Protein AF-F7JZX2-F1 (afdb_monomer_lite)

Secondary structure (DSSP, 8-state):
---------EEEEEE-S-HHHHHHHHHHHHHHHHHTTPPEEEEE----TTS--EEEETTSEEEEEE-GGGT--SB--SEEEEETTT--HHHHHHHBPPSSSS---SPPEEE--

Foldseek 3Di:
DPDPPPLAQAEEEEEDQQLVVRVVVQVVVQVVCVVVVKDWPDWDHDRDLQDWTWTAIPVRYIYIYHHLPNQQAAAEHQEYEYAPVGDDPVSCVVGYPHPDDDDNNDDYHYDDD

Structure (mmCIF, N/CA/C/O backbone):
data_AF-F7JZX2-F1
#
_entry.id   AF-F7JZX2-F1
#
loop_
_atom_site.group_PDB
_atom_site.id
_atom_site.type_symbol
_atom_site.label_atom_id
_atom_site.label_alt_id
_atom_site.label_comp_id
_atom_site.label_asym_id
_atom_site.label_entity_id
_atom_site.label_seq_id
_atom_site.pdbx_PDB_ins_code
_atom_site.Cartn_x
_atom_site.Cartn_y
_atom_site.Cartn_z
_atom_site.occupancy
_atom_site.B_iso_or_equiv
_atom_site.auth_seq_id
_atom_site.auth_comp_id
_atom_site.auth_asym_id
_atom_site.auth_atom_id
_atom_site.pdbx_PDB_model_num
ATOM 1 N N . MET A 1 1 ? -15.400 -19.639 24.849 1.00 36.94 1 MET A N 1
ATOM 2 C CA . MET A 1 1 ? -13.962 -19.502 24.538 1.00 36.94 1 MET A CA 1
ATOM 3 C C . MET A 1 1 ? -13.778 -18.161 23.855 1.00 36.94 1 MET A C 1
ATOM 5 O O . MET A 1 1 ? -14.296 -17.989 22.762 1.00 36.94 1 MET A O 1
ATOM 9 N N . GLN A 1 2 ? -13.156 -17.192 24.530 1.00 33.38 2 GLN A N 1
ATOM 10 C CA . GLN A 1 2 ? -12.737 -15.940 23.895 1.00 33.38 2 GLN A CA 1
ATOM 11 C C . GLN A 1 2 ? -11.576 -16.292 22.964 1.00 33.38 2 GLN A C 1
ATOM 13 O O . GLN A 1 2 ? -10.517 -16.710 23.429 1.00 33.38 2 GLN A O 1
ATOM 18 N N . GLY A 1 3 ? -11.826 -16.256 21.656 1.00 38.78 3 GLY A N 1
ATOM 19 C CA . GLY A 1 3 ? -10.803 -16.514 20.654 1.00 38.78 3 GLY A CA 1
ATOM 20 C C . GLY A 1 3 ? -9.746 -15.425 20.740 1.00 38.78 3 GLY A C 1
ATOM 21 O O . GLY A 1 3 ? -10.084 -14.244 20.764 1.00 38.78 3 GLY A O 1
ATOM 22 N N . ALA A 1 4 ? -8.478 -15.817 20.821 1.00 39.97 4 ALA A N 1
ATOM 23 C CA . ALA A 1 4 ? -7.371 -14.898 20.654 1.00 39.97 4 ALA A CA 1
ATOM 24 C C . ALA A 1 4 ? -7.514 -14.240 19.274 1.00 39.97 4 ALA A C 1
ATOM 26 O O . ALA A 1 4 ? -7.202 -14.862 18.260 1.00 39.97 4 ALA A O 1
ATOM 27 N N . CYS A 1 5 ? -8.016 -13.003 19.220 1.00 44.28 5 CYS A N 1
ATOM 28 C CA . CYS A 1 5 ? -7.792 -12.141 18.069 1.00 44.28 5 CYS A CA 1
ATOM 29 C C . CYS A 1 5 ? -6.276 -12.034 17.950 1.00 44.28 5 CYS A C 1
ATOM 31 O O . CYS A 1 5 ? -5.621 -11.449 18.813 1.00 44.28 5 CYS A O 1
ATOM 33 N N . SER A 1 6 ? -5.699 -12.722 16.968 1.00 44.19 6 SER A N 1
ATOM 34 C CA . SER A 1 6 ? -4.261 -12.730 16.771 1.00 44.19 6 SER A CA 1
ATOM 35 C C . SER A 1 6 ? -3.807 -11.284 16.600 1.00 44.19 6 SER A C 1
ATOM 37 O O . SER A 1 6 ? -4.141 -10.659 15.597 1.00 44.19 6 SER A O 1
ATOM 39 N N . ASN A 1 7 ? -3.010 -10.771 17.537 1.00 49.44 7 ASN A N 1
ATOM 40 C CA . ASN A 1 7 ? -2.278 -9.502 17.429 1.00 49.44 7 ASN A CA 1
ATOM 41 C C . ASN A 1 7 ? -1.206 -9.541 16.312 1.00 49.44 7 ASN A C 1
ATOM 43 O O . ASN A 1 7 ? -0.148 -8.923 16.420 1.00 49.44 7 ASN A O 1
ATOM 47 N N . GLN A 1 8 ? -1.414 -10.341 15.265 1.00 60.38 8 GLN A N 1
ATOM 48 C CA . GLN A 1 8 ? -0.514 -10.450 14.135 1.00 60.38 8 GLN A CA 1
ATOM 49 C C . GLN A 1 8 ? -0.788 -9.291 13.192 1.00 60.38 8 GLN A C 1
ATOM 51 O O . GLN A 1 8 ? -1.831 -9.231 12.548 1.00 60.38 8 GLN A O 1
ATOM 56 N N . ILE A 1 9 ? 0.188 -8.390 13.108 1.00 66.69 9 ILE A N 1
ATOM 57 C CA . ILE A 1 9 ? 0.228 -7.358 12.079 1.00 66.69 9 ILE A CA 1
ATOM 58 C C . ILE A 1 9 ? 0.183 -8.038 10.711 1.00 66.69 9 ILE A C 1
ATOM 60 O O . ILE A 1 9 ? 1.024 -8.880 10.377 1.00 66.69 9 ILE A O 1
ATOM 64 N N . VAL A 1 10 ? -0.808 -7.652 9.920 1.00 82.12 10 VAL A N 1
ATOM 65 C CA . VAL A 1 10 ? -1.029 -8.141 8.569 1.00 82.12 10 VAL A CA 1
ATOM 66 C C . VAL A 1 10 ? -0.217 -7.280 7.610 1.00 82.12 10 VAL A C 1
ATOM 68 O O . VAL A 1 10 ? -0.590 -6.151 7.310 1.00 82.12 10 VAL A O 1
ATOM 71 N N . LYS A 1 11 ? 0.907 -7.812 7.124 1.00 85.12 11 LYS A N 1
ATOM 72 C CA . LYS A 1 11 ? 1.777 -7.082 6.193 1.00 85.12 11 LYS A CA 1
ATOM 73 C C . LYS A 1 11 ? 1.206 -7.066 4.781 1.00 85.12 11 LYS A C 1
ATOM 75 O O . LYS A 1 11 ? 0.952 -8.120 4.203 1.00 85.12 11 LYS A O 1
ATOM 80 N N . CYS A 1 12 ? 1.100 -5.885 4.205 1.00 89.25 12 CYS A N 1
ATOM 81 C CA . CYS A 1 12 ? 0.671 -5.604 2.846 1.00 89.25 12 CYS A CA 1
ATOM 82 C C . CYS A 1 12 ? 1.764 -4.795 2.135 1.00 89.25 12 CYS A C 1
ATOM 84 O O . CYS A 1 12 ? 2.504 -4.043 2.773 1.00 89.25 12 CYS A O 1
ATOM 86 N N . ILE A 1 13 ? 1.898 -4.958 0.821 1.00 89.81 13 ILE A N 1
ATOM 87 C CA . ILE A 1 13 ? 2.983 -4.333 0.056 1.00 89.81 13 ILE A CA 1
ATOM 88 C C . ILE A 1 13 ? 2.469 -3.530 -1.134 1.00 89.81 13 ILE A C 1
ATOM 90 O O . ILE A 1 13 ? 1.525 -3.922 -1.816 1.00 89.81 13 ILE A O 1
ATOM 94 N N . ILE A 1 14 ? 3.165 -2.435 -1.416 1.00 92.31 14 ILE A N 1
ATOM 95 C CA . ILE A 1 14 ? 3.131 -1.724 -2.691 1.00 92.31 14 ILE A CA 1
ATOM 96 C C . ILE A 1 14 ? 4.476 -1.978 -3.360 1.00 92.31 14 ILE A C 1
ATOM 98 O O . ILE A 1 14 ? 5.516 -1.556 -2.850 1.00 92.31 14 ILE A O 1
ATOM 102 N N . TYR A 1 15 ? 4.462 -2.710 -4.465 1.00 90.31 15 TYR A N 1
ATOM 103 C CA . TYR A 1 15 ? 5.649 -3.131 -5.192 1.00 90.31 15 TYR A CA 1
ATOM 104 C C . TYR A 1 15 ? 5.868 -2.223 -6.399 1.00 90.31 15 TYR A C 1
ATOM 106 O O . TYR A 1 15 ? 5.094 -2.254 -7.354 1.00 90.31 15 TYR A O 1
ATOM 114 N N . THR A 1 16 ? 6.903 -1.390 -6.329 1.00 90.31 16 THR A N 1
ATOM 115 C CA . THR A 1 16 ? 7.262 -0.439 -7.389 1.00 90.31 16 THR A CA 1
ATOM 116 C C . THR A 1 16 ? 8.730 -0.050 -7.271 1.00 90.31 16 THR A C 1
ATOM 118 O O . THR A 1 16 ? 9.285 -0.018 -6.172 1.00 90.31 16 THR A O 1
ATOM 121 N N . SER A 1 17 ? 9.379 0.240 -8.398 1.00 88.25 17 SER A N 1
ATOM 122 C CA . SER A 1 17 ? 10.737 0.801 -8.397 1.00 88.25 17 SER A CA 1
ATOM 123 C C . SER A 1 17 ? 10.764 2.324 -8.224 1.00 88.25 17 SER A C 1
ATOM 125 O O . SER A 1 17 ? 11.825 2.871 -7.911 1.00 88.25 17 SER A O 1
ATOM 127 N N . ASP A 1 18 ? 9.609 2.982 -8.355 1.00 90.88 18 ASP A N 1
ATOM 128 C CA . ASP A 1 18 ? 9.429 4.424 -8.224 1.00 90.88 18 ASP A CA 1
ATOM 129 C C . ASP A 1 18 ? 8.875 4.784 -6.835 1.00 90.88 18 ASP A C 1
ATOM 131 O O . ASP A 1 18 ? 7.771 4.397 -6.441 1.00 90.88 18 ASP A O 1
ATOM 135 N N . MET A 1 19 ? 9.661 5.541 -6.068 1.00 89.94 19 MET A N 1
ATOM 136 C CA . ME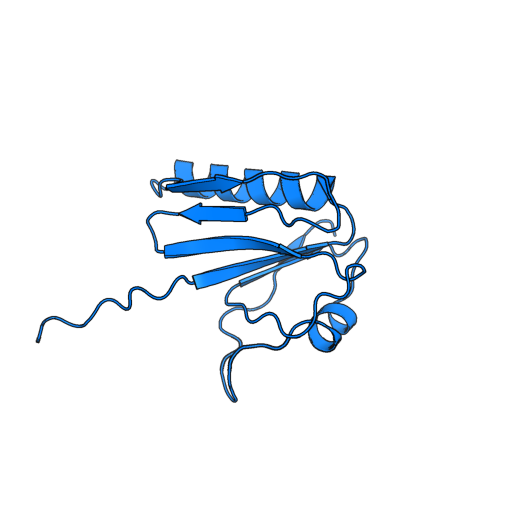T A 1 19 ? 9.305 5.901 -4.696 1.00 89.94 19 MET A CA 1
ATOM 137 C C . MET A 1 19 ? 8.123 6.865 -4.623 1.00 89.94 19 MET A C 1
ATOM 139 O O . MET A 1 19 ? 7.317 6.744 -3.703 1.00 89.94 19 MET A O 1
ATOM 143 N N . ASP A 1 20 ? 8.002 7.803 -5.562 1.00 92.56 20 ASP A N 1
ATOM 144 C CA . ASP A 1 20 ? 6.902 8.765 -5.548 1.00 92.56 20 ASP A CA 1
ATOM 145 C C . ASP A 1 20 ? 5.588 8.051 -5.899 1.00 92.56 20 ASP A C 1
ATOM 147 O O . ASP A 1 20 ? 4.576 8.267 -5.230 1.00 92.56 20 ASP A O 1
ATOM 151 N N . VAL A 1 21 ? 5.613 7.114 -6.855 1.00 93.62 21 VAL A N 1
ATOM 152 C CA . VAL A 1 21 ? 4.460 6.243 -7.149 1.00 93.62 21 VAL A CA 1
ATOM 153 C C . VAL A 1 21 ? 4.069 5.417 -5.922 1.00 93.62 21 VAL A C 1
ATOM 155 O O . VAL A 1 21 ? 2.892 5.367 -5.556 1.00 93.62 21 VAL A O 1
ATOM 158 N N . GLY A 1 22 ? 5.049 4.813 -5.246 1.00 93.75 22 GLY A N 1
ATOM 159 C CA . GLY A 1 22 ? 4.813 4.016 -4.044 1.00 93.75 22 GLY A CA 1
ATOM 160 C C . GLY A 1 22 ? 4.197 4.827 -2.904 1.00 93.75 22 GLY A C 1
ATOM 161 O O . GLY A 1 22 ? 3.228 4.386 -2.288 1.00 93.75 22 GLY A O 1
ATOM 162 N N . ILE A 1 23 ? 4.724 6.028 -2.647 1.00 95.31 23 ILE A N 1
ATOM 163 C CA . ILE A 1 23 ? 4.209 6.942 -1.618 1.00 95.31 23 ILE A CA 1
ATOM 164 C C . ILE A 1 23 ? 2.793 7.397 -1.967 1.00 95.31 23 ILE A C 1
ATOM 166 O O . ILE A 1 23 ? 1.914 7.336 -1.111 1.00 95.31 23 ILE A O 1
ATOM 170 N N . ASN A 1 24 ? 2.547 7.811 -3.211 1.00 96.19 24 ASN A N 1
ATOM 171 C CA . ASN A 1 24 ? 1.221 8.254 -3.640 1.00 96.19 24 ASN A CA 1
ATOM 172 C C . ASN A 1 24 ? 0.182 7.147 -3.457 1.00 96.19 24 ASN A C 1
ATOM 174 O O . ASN A 1 24 ? -0.896 7.394 -2.919 1.00 96.19 24 ASN A O 1
ATOM 178 N N . LYS A 1 25 ? 0.534 5.911 -3.820 1.00 96.38 25 LYS A N 1
ATOM 179 C CA . LYS A 1 25 ? -0.351 4.762 -3.649 1.00 96.38 25 LYS A CA 1
ATOM 180 C C . LYS A 1 25 ? -0.590 4.416 -2.177 1.00 96.38 25 LYS A C 1
ATOM 182 O O . LYS A 1 25 ? -1.694 4.032 -1.808 1.00 96.38 25 LYS A O 1
ATOM 187 N N . LEU A 1 26 ? 0.412 4.604 -1.320 1.00 96.50 26 LEU A N 1
ATOM 188 C CA . LEU A 1 26 ? 0.286 4.414 0.127 1.00 96.50 26 LEU A CA 1
ATOM 189 C C . LEU A 1 26 ? -0.664 5.447 0.757 1.00 96.50 26 LEU A C 1
ATOM 191 O O . LEU A 1 26 ? -1.469 5.097 1.617 1.00 96.50 26 LEU A O 1
ATOM 195 N N . LEU A 1 27 ? -0.603 6.700 0.298 1.00 97.38 27 LEU A N 1
ATOM 196 C CA . LEU A 1 27 ? -1.506 7.774 0.722 1.00 97.38 27 LEU A CA 1
ATOM 197 C C . LEU A 1 27 ? -2.940 7.582 0.200 1.00 97.38 27 LEU A C 1
ATOM 199 O O . LEU A 1 27 ? -3.888 7.918 0.903 1.00 97.38 27 LEU A O 1
ATOM 203 N N . GLU A 1 28 ? -3.109 7.025 -1.003 1.00 97.50 28 GLU A N 1
ATOM 204 C CA . GLU A 1 28 ? -4.423 6.632 -1.535 1.00 97.50 28 GLU A CA 1
ATOM 205 C C . GLU A 1 28 ? -5.086 5.588 -0.624 1.00 97.50 28 GLU A C 1
ATOM 207 O O . GLU A 1 28 ? -6.201 5.799 -0.159 1.00 97.50 28 GLU A O 1
ATOM 212 N N . ILE A 1 29 ? -4.358 4.522 -0.269 1.00 96.50 29 ILE A N 1
ATOM 213 C CA . ILE A 1 29 ? -4.856 3.476 0.641 1.00 96.50 29 ILE A CA 1
ATOM 214 C C . ILE A 1 29 ? -5.222 4.055 2.008 1.00 96.50 29 ILE A C 1
ATOM 216 O O . ILE A 1 29 ? -6.252 3.701 2.577 1.00 96.50 29 ILE A O 1
ATOM 220 N N . GLU A 1 30 ? -4.383 4.936 2.550 1.00 97.75 30 GLU A N 1
ATOM 221 C CA . GLU A 1 30 ? -4.669 5.610 3.814 1.00 97.75 30 GLU A CA 1
ATOM 222 C C . GLU A 1 30 ? -5.967 6.415 3.753 1.00 97.75 30 GLU A C 1
ATOM 224 O O . GLU A 1 30 ? -6.777 6.344 4.677 1.00 97.75 30 GLU A O 1
ATOM 229 N N . LYS A 1 31 ? -6.171 7.176 2.676 1.00 98.06 31 LYS A N 1
ATOM 230 C CA . LYS A 1 31 ? -7.392 7.949 2.479 1.00 98.06 31 LYS A CA 1
ATOM 231 C C . LYS A 1 31 ? -8.615 7.028 2.429 1.00 98.06 31 LYS A C 1
ATOM 233 O O . LYS A 1 31 ? -9.539 7.240 3.209 1.00 98.06 31 LYS A O 1
ATOM 238 N N . ASP A 1 32 ? -8.581 5.982 1.605 1.00 97.38 32 ASP A N 1
ATOM 239 C CA . ASP A 1 32 ? -9.688 5.028 1.447 1.00 97.38 32 ASP A CA 1
ATOM 240 C C . ASP A 1 32 ? -10.039 4.321 2.771 1.00 97.38 32 ASP A C 1
ATOM 242 O O . ASP A 1 32 ? -11.211 4.125 3.112 1.00 97.38 32 ASP A O 1
ATOM 246 N N . LYS A 1 33 ? -9.017 3.950 3.555 1.00 96.19 33 LYS A N 1
ATOM 247 C CA . LYS A 1 33 ? -9.177 3.338 4.884 1.00 96.19 33 LYS A CA 1
ATOM 248 C C . LYS A 1 33 ? -9.823 4.300 5.876 1.00 96.19 33 LYS A C 1
ATOM 250 O O . LYS A 1 33 ? -10.796 3.921 6.529 1.00 96.19 33 LYS A O 1
ATOM 255 N N . ASN A 1 34 ? -9.328 5.534 5.950 1.00 97.50 34 ASN A N 1
ATOM 256 C CA . ASN A 1 34 ? -9.881 6.553 6.840 1.00 97.50 34 ASN A CA 1
ATOM 257 C C . ASN A 1 34 ? -11.330 6.906 6.464 1.00 97.50 34 ASN A C 1
ATOM 259 O O . ASN A 1 34 ? -12.175 7.023 7.348 1.00 97.50 34 ASN A O 1
ATOM 263 N N . GLU A 1 35 ? -11.651 7.001 5.169 1.00 97.94 35 GLU A N 1
ATOM 264 C CA . GLU A 1 35 ? -13.029 7.196 4.684 1.00 97.94 35 GLU A CA 1
ATOM 265 C C . GLU A 1 35 ? -13.955 6.024 5.054 1.00 97.94 35 GLU A C 1
ATOM 267 O O . GLU A 1 35 ? -15.154 6.216 5.253 1.00 97.94 35 GLU A O 1
ATOM 272 N N . SER A 1 36 ? -13.392 4.826 5.227 1.00 96.44 36 SER A N 1
ATOM 273 C CA . SER A 1 36 ? -14.096 3.626 5.699 1.00 96.44 36 SER A CA 1
ATOM 274 C C . SER A 1 36 ? -14.143 3.497 7.232 1.00 96.44 36 SER A C 1
ATOM 276 O O . SER A 1 36 ? -14.627 2.488 7.745 1.00 96.44 36 SER A O 1
ATOM 278 N N . GLY A 1 37 ? -13.637 4.488 7.977 1.00 96.62 37 GLY A N 1
ATOM 279 C CA . GLY A 1 37 ? -13.625 4.501 9.444 1.00 96.62 37 GLY A CA 1
ATOM 280 C C . GLY A 1 37 ? -12.491 3.703 10.099 1.00 96.62 37 GLY A C 1
ATOM 281 O O . GLY A 1 37 ? -12.558 3.432 11.297 1.00 96.62 37 GLY A O 1
ATOM 282 N N . ILE A 1 38 ? -11.460 3.312 9.344 1.00 96.56 38 ILE A N 1
ATOM 283 C CA . ILE A 1 38 ? -10.263 2.641 9.870 1.00 96.56 38 ILE A CA 1
ATOM 284 C C . ILE A 1 38 ? -9.179 3.692 10.105 1.00 96.56 38 ILE A C 1
ATOM 286 O O . ILE A 1 38 ? -8.770 4.374 9.173 1.00 96.56 38 ILE A O 1
ATOM 290 N N . GLU A 1 39 ? -8.691 3.796 11.338 1.00 96.56 39 GLU A N 1
ATOM 291 C CA . GLU A 1 39 ? -7.762 4.851 11.750 1.00 96.56 39 GLU A CA 1
ATOM 292 C C . GLU A 1 39 ? -6.308 4.526 11.393 1.00 96.56 39 GLU A C 1
ATOM 294 O O . GLU A 1 39 ? -5.834 3.403 11.595 1.00 96.56 39 GLU A O 1
ATOM 299 N N . THR A 1 40 ? -5.556 5.538 10.959 1.00 97.56 40 THR A N 1
ATOM 300 C CA . THR A 1 40 ? -4.088 5.487 10.918 1.00 97.56 40 THR A CA 1
ATOM 301 C C . THR A 1 40 ? -3.508 5.538 12.336 1.00 97.56 40 THR A C 1
ATOM 303 O O . THR A 1 40 ? -3.619 6.553 13.019 1.00 97.56 40 THR A O 1
ATOM 306 N N . VAL A 1 41 ? -2.804 4.483 12.759 1.00 97.19 41 VAL A N 1
ATOM 307 C CA . VAL A 1 41 ? -2.135 4.424 14.078 1.00 97.19 41 VAL A CA 1
ATOM 308 C C . VAL A 1 41 ? -0.641 4.746 14.010 1.00 97.19 41 VAL A C 1
ATOM 310 O O . VAL A 1 41 ? -0.029 5.098 15.017 1.00 97.19 41 VAL A O 1
ATOM 313 N N . PHE A 1 42 ? -0.028 4.624 12.831 1.00 96.44 42 PHE A N 1
ATOM 314 C CA . PHE A 1 42 ? 1.367 4.996 12.596 1.00 96.44 42 PHE A CA 1
ATOM 315 C C . PHE A 1 42 ? 1.594 5.354 11.130 1.00 96.44 42 PHE A C 1
ATOM 317 O O . PHE A 1 42 ? 1.029 4.716 10.244 1.00 96.44 42 PHE A O 1
ATOM 324 N N . LYS A 1 43 ? 2.480 6.323 10.876 1.00 97.38 43 LYS A N 1
ATOM 325 C CA . LYS A 1 43 ? 2.880 6.734 9.529 1.00 97.38 43 LYS A CA 1
ATOM 326 C C . LYS A 1 43 ? 4.342 7.161 9.495 1.00 97.38 43 LYS A C 1
ATOM 328 O O . LYS A 1 43 ? 4.736 8.091 10.195 1.00 97.38 43 LYS A O 1
ATOM 333 N N . GLY A 1 44 ? 5.121 6.518 8.632 1.00 96.25 44 GLY A N 1
ATOM 334 C CA . GLY A 1 44 ? 6.493 6.893 8.306 1.00 96.25 44 GLY A CA 1
ATOM 335 C C . GLY A 1 44 ? 6.654 7.020 6.797 1.00 96.25 44 GLY A C 1
ATOM 336 O O . GLY A 1 44 ? 6.536 6.029 6.085 1.00 96.25 44 GLY A O 1
ATOM 337 N N . ILE A 1 45 ? 6.926 8.227 6.298 1.00 95.75 45 ILE A N 1
ATOM 338 C CA . ILE A 1 45 ? 7.137 8.477 4.866 1.00 95.75 45 ILE A CA 1
ATOM 339 C C . ILE A 1 45 ? 8.606 8.803 4.615 1.00 95.75 45 ILE A C 1
ATOM 341 O O . ILE A 1 45 ? 9.191 9.658 5.278 1.00 95.75 45 ILE A O 1
ATOM 345 N N . SER A 1 46 ? 9.188 8.130 3.629 1.00 91.12 46 SER A N 1
ATOM 346 C CA . SER A 1 46 ? 10.577 8.282 3.215 1.00 91.12 46 SER A CA 1
ATOM 347 C C . SER A 1 46 ? 10.682 8.250 1.695 1.00 91.12 46 SER A C 1
ATOM 349 O O . SER A 1 46 ? 10.168 7.338 1.050 1.00 91.12 46 SER A O 1
ATOM 351 N N . LYS A 1 47 ? 11.427 9.210 1.133 1.00 88.00 47 LYS A N 1
ATOM 352 C CA . LYS A 1 47 ? 11.790 9.239 -0.294 1.00 88.00 47 LYS A CA 1
ATOM 353 C C . LYS A 1 47 ? 13.041 8.419 -0.630 1.00 88.00 47 LYS A C 1
ATOM 355 O O . LYS A 1 47 ? 13.426 8.329 -1.790 1.00 88.00 47 LYS A O 1
ATOM 360 N N . SER A 1 48 ? 13.711 7.850 0.371 1.00 85.19 48 SER A N 1
ATOM 361 C CA . SER A 1 48 ? 14.900 7.023 0.155 1.00 85.19 48 SER A CA 1
ATOM 362 C C . SER A 1 48 ? 14.512 5.646 -0.375 1.00 85.19 48 SER A C 1
ATOM 364 O O . SER A 1 48 ? 13.664 4.979 0.208 1.00 85.19 48 SER A O 1
ATOM 366 N N . CYS A 1 49 ? 15.197 5.164 -1.413 1.00 77.00 49 CYS A N 1
ATOM 367 C CA . CYS A 1 49 ? 15.030 3.796 -1.914 1.00 77.00 49 CYS A CA 1
ATOM 368 C C . CYS A 1 49 ? 15.509 2.713 -0.926 1.00 77.00 49 CYS A C 1
ATOM 370 O O . CYS A 1 49 ? 15.185 1.541 -1.105 1.00 77.00 49 CYS A O 1
ATOM 372 N N . TYR A 1 50 ? 16.245 3.095 0.125 1.00 76.81 50 TYR A N 1
ATOM 373 C CA . TYR A 1 50 ? 16.745 2.189 1.167 1.00 76.81 50 TYR A CA 1
ATOM 374 C C . TYR A 1 50 ? 15.874 2.163 2.427 1.00 76.81 50 TYR A C 1
ATOM 376 O O . TYR A 1 50 ? 15.984 1.243 3.236 1.00 76.81 50 TYR A O 1
ATOM 384 N N . ILE A 1 51 ? 15.019 3.172 2.614 1.00 82.44 51 ILE A N 1
ATOM 385 C CA . ILE A 1 51 ? 14.134 3.286 3.775 1.00 82.44 51 ILE A CA 1
ATOM 386 C C . ILE A 1 51 ? 12.705 3.262 3.254 1.00 82.44 51 ILE A C 1
ATOM 388 O O . ILE A 1 51 ? 12.248 4.219 2.628 1.00 82.44 51 ILE A O 1
ATOM 392 N N . ARG A 1 52 ? 12.000 2.166 3.530 1.00 87.00 52 ARG A N 1
ATOM 393 C CA . ARG A 1 52 ? 10.604 1.997 3.124 1.00 87.00 52 ARG A CA 1
ATOM 394 C C . ARG A 1 52 ? 9.695 3.016 3.808 1.00 87.00 52 ARG A C 1
ATOM 396 O O . ARG A 1 52 ? 9.868 3.307 4.990 1.00 87.00 52 ARG A O 1
ATOM 403 N N . SER A 1 53 ? 8.705 3.495 3.066 1.00 93.88 53 SER A N 1
ATOM 404 C CA . SER A 1 53 ? 7.540 4.144 3.658 1.00 93.88 53 SER A CA 1
ATOM 405 C C . SER A 1 53 ? 6.599 3.079 4.218 1.00 93.88 53 SER A C 1
ATOM 407 O O . SER A 1 53 ? 6.480 1.998 3.636 1.00 93.88 53 SER A O 1
ATOM 409 N N . GLU A 1 54 ? 5.946 3.374 5.339 1.00 95.06 54 GLU A N 1
ATOM 410 C CA . GLU A 1 54 ? 5.002 2.475 5.997 1.00 95.06 54 GLU A CA 1
ATOM 411 C C . GLU A 1 54 ? 3.837 3.224 6.657 1.00 95.06 54 GLU A C 1
ATOM 413 O O . GLU A 1 54 ? 4.009 4.316 7.205 1.00 95.06 54 GLU A O 1
ATOM 418 N N . ILE A 1 55 ? 2.649 2.620 6.621 1.00 97.25 55 ILE A N 1
ATOM 419 C CA . ILE A 1 55 ? 1.464 3.061 7.365 1.00 97.25 55 ILE A CA 1
ATOM 420 C C . ILE A 1 55 ? 0.863 1.851 8.074 1.00 97.25 55 ILE A C 1
ATOM 422 O O . ILE A 1 55 ? 0.713 0.790 7.470 1.00 97.25 55 ILE A O 1
ATOM 426 N N . ARG A 1 56 ? 0.520 2.009 9.355 1.00 95.88 56 ARG A N 1
ATOM 427 C CA . ARG A 1 56 ? -0.208 1.001 10.137 1.00 95.88 56 ARG A CA 1
ATOM 428 C C . ARG A 1 56 ? -1.594 1.512 10.480 1.00 95.88 56 ARG A C 1
ATOM 430 O O . ARG A 1 56 ? -1.753 2.690 10.806 1.00 95.88 56 ARG A O 1
ATOM 437 N N . PHE A 1 57 ? -2.551 0.599 10.482 1.00 95.44 57 PHE A N 1
ATOM 438 C CA . PHE A 1 57 ? -3.963 0.879 10.689 1.00 95.44 57 PHE A CA 1
ATOM 439 C C . PHE A 1 57 ? -4.512 0.174 11.935 1.00 95.44 57 PHE A C 1
ATOM 441 O O . PHE A 1 57 ? -3.956 -0.826 12.399 1.00 95.44 57 PHE A O 1
ATOM 448 N N . SER A 1 58 ? -5.611 0.692 12.485 1.00 94.31 58 SER A N 1
ATOM 449 C CA . SER A 1 58 ? -6.266 0.138 13.678 1.00 94.31 58 SER A CA 1
ATOM 450 C C . SER A 1 58 ? -6.914 -1.234 13.448 1.00 94.31 58 SER A C 1
ATOM 452 O O . SER A 1 58 ? -7.156 -1.963 14.408 1.00 94.31 58 SER A O 1
ATOM 454 N N . ASP A 1 59 ? -7.130 -1.625 12.189 1.00 90.62 59 ASP A N 1
ATOM 455 C CA . ASP A 1 59 ? -7.597 -2.959 11.788 1.00 90.62 59 ASP A CA 1
ATOM 456 C C . ASP A 1 59 ? -6.481 -4.026 11.769 1.00 90.62 59 ASP A C 1
ATOM 458 O O . ASP A 1 59 ? -6.737 -5.196 11.477 1.00 90.62 59 ASP A O 1
ATOM 462 N N . GLY A 1 60 ? -5.243 -3.635 12.089 1.00 89.44 60 GLY A N 1
ATOM 463 C CA . GLY A 1 60 ? -4.079 -4.515 12.135 1.00 89.44 60 GLY A CA 1
ATOM 464 C C . GLY A 1 60 ? -3.318 -4.643 10.813 1.00 89.44 60 GLY A C 1
ATOM 465 O O . GLY A 1 60 ? -2.329 -5.380 10.773 1.00 89.44 60 GLY A O 1
ATOM 466 N N . GLU A 1 61 ? -3.718 -3.945 9.744 1.00 91.25 61 GLU A N 1
ATOM 467 C CA . GLU A 1 61 ? -2.939 -3.896 8.504 1.00 91.25 61 GLU A CA 1
ATOM 468 C C . GLU A 1 61 ? -1.726 -2.958 8.617 1.00 91.25 61 GLU A C 1
ATOM 470 O O . GLU A 1 61 ? -1.798 -1.848 9.144 1.00 91.25 61 GLU A O 1
ATOM 475 N N . GLU A 1 62 ? -0.595 -3.398 8.067 1.00 92.56 62 GLU A N 1
ATOM 476 C CA . GLU A 1 62 ? 0.607 -2.595 7.839 1.00 92.56 62 GLU A CA 1
ATOM 477 C C . GLU A 1 62 ? 0.905 -2.596 6.344 1.00 92.56 62 GLU A C 1
ATOM 479 O O . GLU A 1 62 ? 1.203 -3.642 5.772 1.00 92.56 62 GLU A O 1
ATOM 484 N N . TRP A 1 63 ? 0.858 -1.429 5.713 1.00 94.00 63 TRP A N 1
ATOM 485 C CA . TRP A 1 63 ? 1.206 -1.254 4.309 1.00 94.00 63 TRP A CA 1
ATOM 486 C C . TRP A 1 63 ? 2.598 -0.656 4.179 1.00 94.00 63 TRP A C 1
ATOM 488 O O . TRP A 1 63 ? 2.891 0.359 4.807 1.00 94.00 63 TRP A O 1
ATOM 498 N N . ILE A 1 64 ? 3.444 -1.267 3.346 1.00 92.00 64 ILE A N 1
ATOM 499 C CA . ILE A 1 64 ? 4.814 -0.805 3.098 1.00 92.00 64 ILE A CA 1
ATOM 500 C C . ILE A 1 64 ? 5.119 -0.659 1.608 1.00 92.00 64 ILE A C 1
ATOM 502 O O . ILE A 1 64 ? 4.653 -1.447 0.785 1.00 92.00 64 ILE A O 1
ATOM 506 N N . THR A 1 65 ? 5.974 0.299 1.253 1.00 91.81 65 THR A N 1
ATOM 507 C CA . THR A 1 65 ? 6.570 0.365 -0.090 1.00 91.81 65 THR A CA 1
ATOM 508 C C . THR A 1 65 ? 7.752 -0.592 -0.189 1.00 91.81 65 THR A C 1
ATOM 510 O O . THR A 1 65 ? 8.633 -0.573 0.675 1.00 91.81 65 THR A O 1
ATOM 513 N N . VAL A 1 66 ? 7.824 -1.379 -1.259 1.00 88.50 66 VAL A N 1
ATOM 514 C CA . VAL A 1 66 ? 8.936 -2.295 -1.511 1.00 88.50 66 VAL A CA 1
ATOM 515 C C . VAL A 1 66 ? 9.520 -2.045 -2.894 1.00 88.50 66 VAL A C 1
ATOM 517 O O . VAL A 1 66 ? 8.850 -2.245 -3.904 1.00 88.50 66 VAL A O 1
ATOM 520 N N . ASN A 1 67 ? 10.794 -1.647 -2.916 1.00 86.44 67 ASN A N 1
ATOM 521 C CA . ASN A 1 67 ? 11.540 -1.432 -4.147 1.00 86.44 67 ASN A CA 1
ATOM 522 C C . ASN A 1 67 ? 12.231 -2.735 -4.602 1.00 86.44 67 ASN A C 1
ATOM 524 O O . ASN A 1 67 ? 13.040 -3.275 -3.837 1.00 86.44 67 ASN A O 1
ATOM 528 N N . PRO A 1 68 ? 11.973 -3.240 -5.827 1.00 79.19 68 PRO A N 1
ATOM 529 C CA . PRO A 1 68 ? 12.619 -4.444 -6.363 1.00 79.19 68 PRO A CA 1
ATOM 530 C C . PRO A 1 68 ? 14.149 -4.338 -6.411 1.00 79.19 68 PRO A C 1
ATOM 532 O O . PRO A 1 68 ? 14.846 -5.333 -6.222 1.00 79.19 68 PRO A O 1
ATOM 535 N N . ASN A 1 69 ? 14.677 -3.135 -6.644 1.00 77.00 69 ASN A N 1
ATOM 536 C CA . ASN A 1 69 ? 16.099 -2.896 -6.887 1.00 77.00 69 ASN A CA 1
ATOM 537 C C . ASN A 1 69 ? 16.905 -2.730 -5.590 1.00 77.00 69 ASN A C 1
ATOM 539 O O . ASN A 1 69 ? 18.130 -2.801 -5.614 1.00 77.00 69 ASN A O 1
ATOM 543 N N . ALA A 1 70 ? 16.240 -2.554 -4.445 1.00 69.38 70 ALA A N 1
ATOM 544 C CA . ALA A 1 70 ? 16.885 -2.350 -3.147 1.00 69.38 70 ALA A CA 1
ATOM 545 C C . ALA A 1 70 ? 17.278 -3.666 -2.441 1.00 69.38 70 ALA A C 1
ATOM 547 O O . ALA A 1 70 ? 17.424 -3.705 -1.221 1.00 69.38 70 ALA A O 1
ATOM 548 N N . GLY A 1 71 ? 17.409 -4.771 -3.186 1.00 61.78 71 GLY A N 1
ATOM 549 C CA . GLY A 1 71 ? 17.754 -6.079 -2.619 1.00 61.78 71 GLY A CA 1
ATOM 550 C C . GLY A 1 71 ? 16.677 -6.650 -1.692 1.00 61.78 71 GLY A C 1
ATOM 551 O O . GLY A 1 71 ? 16.992 -7.435 -0.798 1.00 61.78 71 GLY A O 1
ATOM 552 N N . ALA A 1 72 ? 15.413 -6.257 -1.881 1.00 61.53 72 ALA A N 1
ATOM 553 C CA . ALA A 1 72 ? 14.293 -6.712 -1.070 1.00 61.53 72 ALA A CA 1
ATOM 554 C C . ALA A 1 72 ? 14.076 -8.223 -1.254 1.00 61.53 72 ALA A C 1
ATOM 556 O O . ALA A 1 72 ? 13.396 -8.639 -2.183 1.00 61.53 72 ALA A O 1
ATOM 557 N N . ARG A 1 73 ? 14.671 -9.042 -0.378 1.00 62.12 73 ARG A N 1
ATOM 558 C CA . ARG A 1 73 ? 14.562 -10.506 -0.404 1.00 62.12 73 ARG A CA 1
ATOM 559 C C . ARG A 1 73 ? 13.763 -11.034 0.783 1.00 62.12 73 ARG A C 1
ATOM 561 O O . ARG A 1 73 ? 13.983 -10.609 1.913 1.00 62.12 73 ARG A O 1
ATOM 568 N N . GLY A 1 74 ? 12.864 -11.987 0.535 1.00 60.00 74 GLY A N 1
ATOM 569 C CA . GLY A 1 74 ? 12.216 -12.779 1.591 1.00 60.00 74 GLY A CA 1
ATOM 570 C C . GLY A 1 74 ? 11.109 -12.064 2.376 1.00 60.00 74 GLY A C 1
ATOM 571 O O . GLY A 1 74 ? 10.750 -12.506 3.468 1.00 60.00 74 GLY A O 1
ATOM 572 N N . TYR A 1 75 ? 10.552 -10.976 1.840 1.00 64.44 75 TYR A N 1
ATOM 573 C CA . TYR A 1 75 ? 9.370 -10.344 2.426 1.00 64.44 75 TYR A CA 1
ATOM 574 C C . TYR A 1 75 ? 8.157 -11.265 2.291 1.00 64.44 75 TYR A C 1
ATOM 576 O O . TYR A 1 75 ? 7.925 -11.828 1.229 1.00 64.44 75 TYR A O 1
ATOM 584 N N . ARG A 1 76 ? 7.379 -11.389 3.366 1.00 71.88 76 ARG A N 1
ATOM 585 C CA . ARG A 1 76 ? 6.100 -12.108 3.397 1.00 71.88 76 ARG A CA 1
ATOM 586 C C . ARG A 1 76 ? 4.965 -11.090 3.465 1.00 71.88 76 ARG A C 1
ATOM 588 O O . ARG A 1 76 ? 5.074 -10.135 4.235 1.00 71.88 76 ARG A O 1
ATOM 595 N N . TRP A 1 77 ? 3.901 -11.292 2.691 1.00 77.88 77 TRP A N 1
ATOM 596 C CA . TRP A 1 77 ? 2.775 -10.356 2.580 1.00 77.88 77 TRP A CA 1
ATOM 597 C C . TRP A 1 77 ? 1.431 -11.075 2.413 1.00 77.88 77 TRP A C 1
ATOM 599 O O . TRP A 1 77 ? 1.390 -12.227 1.986 1.00 77.88 77 TRP A O 1
ATOM 609 N N . ARG A 1 78 ? 0.342 -10.380 2.766 1.00 78.62 78 A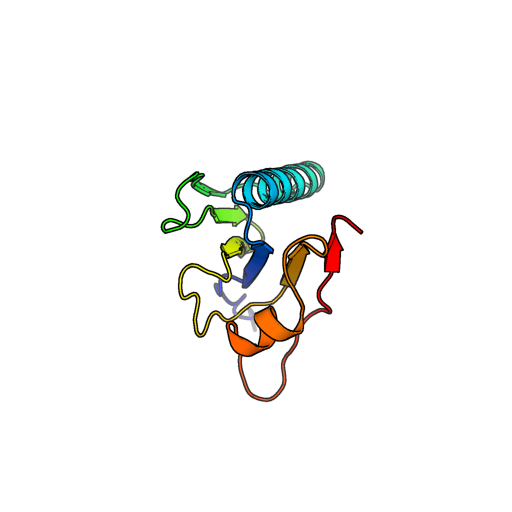RG A N 1
ATOM 610 C CA . ARG A 1 78 ? -1.057 -10.803 2.593 1.00 78.62 78 ARG A CA 1
ATOM 611 C C . ARG A 1 78 ? -1.701 -10.197 1.351 1.00 78.62 78 ARG A C 1
ATOM 613 O O . ARG A 1 78 ? -2.332 -10.925 0.599 1.00 78.62 78 ARG A O 1
ATOM 620 N N . LYS A 1 79 ? -1.539 -8.884 1.152 1.00 85.38 79 LYS A N 1
ATOM 621 C CA . LYS A 1 79 ? -2.013 -8.148 -0.031 1.00 85.38 79 LYS A CA 1
ATOM 622 C C . LYS A 1 79 ? -0.838 -7.486 -0.745 1.00 85.38 79 LYS A C 1
ATOM 624 O O . LYS A 1 79 ? 0.074 -6.992 -0.079 1.00 85.38 79 LYS A O 1
ATOM 629 N N . ALA A 1 80 ? -0.872 -7.466 -2.074 1.00 87.00 80 ALA A N 1
ATOM 630 C CA . ALA A 1 80 ? 0.134 -6.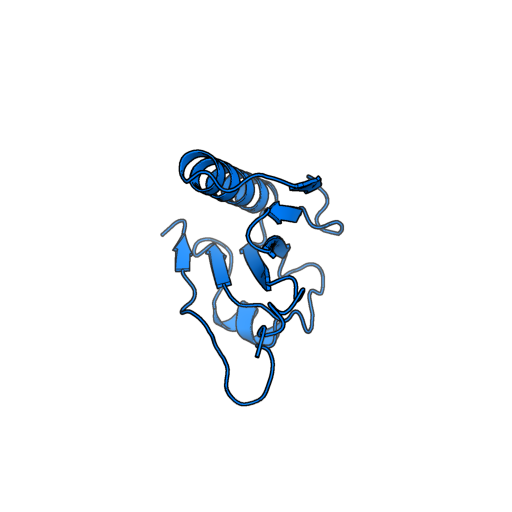799 -2.892 1.00 87.00 80 ALA A CA 1
ATOM 631 C C . ALA A 1 80 ? -0.515 -5.951 -3.978 1.00 87.00 80 ALA A C 1
ATOM 633 O O . ALA A 1 80 ? -1.372 -6.428 -4.724 1.00 87.00 80 ALA A O 1
ATOM 634 N N . TRP A 1 81 ? -0.079 -4.701 -4.074 1.00 89.75 81 TRP A N 1
ATOM 635 C CA . TRP A 1 81 ? -0.375 -3.812 -5.189 1.00 89.75 81 TRP A CA 1
ATOM 636 C C . TRP A 1 81 ? 0.899 -3.641 -6.009 1.00 89.75 81 TRP A C 1
ATOM 638 O O . TRP A 1 81 ? 1.927 -3.251 -5.462 1.00 89.75 81 TRP A O 1
ATOM 648 N N . ILE A 1 82 ? 0.849 -3.974 -7.296 1.00 88.12 82 ILE A N 1
ATOM 649 C CA . ILE A 1 82 ? 2.012 -4.013 -8.189 1.00 88.12 82 ILE A CA 1
ATOM 650 C C . ILE A 1 82 ? 1.871 -2.920 -9.243 1.00 88.12 82 ILE A C 1
ATOM 652 O O . ILE A 1 82 ? 0.859 -2.858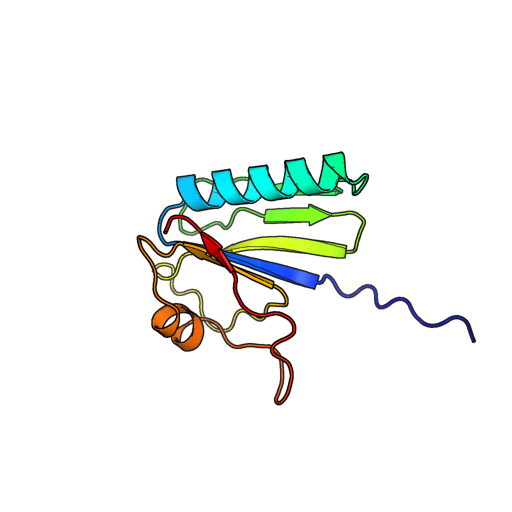 -9.943 1.00 88.12 82 ILE A O 1
ATOM 656 N N . ASP A 1 83 ? 2.903 -2.091 -9.361 1.00 88.75 83 ASP A N 1
ATOM 657 C CA . ASP A 1 83 ? 3.011 -1.091 -10.418 1.00 88.75 83 ASP A CA 1
ATOM 658 C C . ASP A 1 83 ? 3.340 -1.783 -11.744 1.00 88.75 83 ASP A C 1
ATOM 660 O O . ASP A 1 83 ? 4.460 -2.273 -11.944 1.00 88.75 83 ASP A O 1
ATOM 664 N N . ALA A 1 84 ? 2.343 -1.862 -12.629 1.00 83.00 84 ALA A N 1
ATOM 665 C CA . ALA A 1 84 ? 2.439 -2.594 -13.888 1.00 83.00 84 ALA A CA 1
ATOM 666 C C . ALA A 1 84 ? 3.333 -1.894 -14.926 1.00 83.00 84 ALA A C 1
ATOM 668 O O . ALA A 1 84 ? 3.801 -2.545 -15.860 1.00 83.00 84 ALA A O 1
ATOM 669 N N . ASN A 1 85 ? 3.616 -0.600 -14.744 1.00 85.00 85 ASN A N 1
ATOM 670 C CA . ASN A 1 85 ? 4.416 0.187 -15.682 1.00 85.00 85 ASN A CA 1
ATOM 671 C C . ASN A 1 85 ? 5.928 -0.012 -15.527 1.00 85.00 85 ASN A C 1
ATOM 673 O O . ASN A 1 85 ? 6.670 0.202 -16.485 1.00 85.00 85 ASN A O 1
ATOM 677 N N . ASN A 1 86 ? 6.415 -0.378 -14.336 1.00 82.50 86 ASN A N 1
ATOM 678 C CA . ASN A 1 86 ? 7.859 -0.422 -14.060 1.00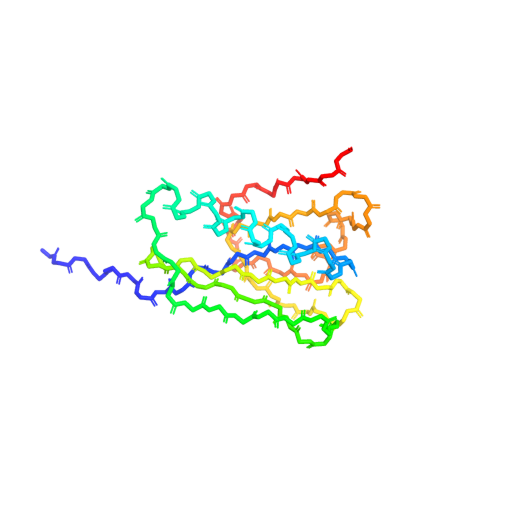 82.50 86 ASN A CA 1
ATOM 679 C C . ASN A 1 86 ? 8.333 -1.652 -13.270 1.00 82.50 86 ASN A C 1
ATOM 681 O O . ASN A 1 86 ? 9.532 -1.782 -13.007 1.00 82.50 86 ASN A O 1
ATOM 685 N N . THR A 1 87 ? 7.428 -2.559 -12.899 1.00 80.00 87 THR A N 1
ATOM 686 C CA . THR A 1 87 ? 7.777 -3.850 -12.301 1.00 80.00 87 THR A CA 1
ATOM 687 C C . THR A 1 87 ? 6.995 -4.985 -12.941 1.00 80.00 87 THR A C 1
ATOM 689 O O . THR A 1 87 ? 5.993 -4.783 -13.621 1.00 80.00 87 THR A O 1
ATOM 692 N N . THR A 1 88 ? 7.465 -6.212 -12.726 1.00 75.94 88 THR A N 1
ATOM 693 C CA . THR A 1 88 ? 6.789 -7.420 -13.202 1.00 75.94 88 THR A CA 1
ATOM 694 C C . THR A 1 88 ? 6.431 -8.347 -12.048 1.00 75.94 88 THR A C 1
ATOM 696 O O . THR A 1 88 ? 7.134 -8.439 -11.040 1.00 75.94 88 THR A O 1
ATOM 699 N N . ILE A 1 89 ? 5.371 -9.128 -12.243 1.00 73.38 89 ILE A N 1
ATOM 700 C CA . ILE A 1 89 ? 4.974 -10.206 -11.327 1.00 73.38 89 ILE A CA 1
ATOM 701 C C . ILE A 1 89 ? 6.109 -11.234 -11.159 1.00 73.38 89 ILE A C 1
ATOM 703 O O . ILE A 1 89 ? 6.334 -11.751 -10.068 1.00 73.38 89 ILE A O 1
ATOM 707 N N . SER A 1 90 ? 6.877 -11.496 -12.222 1.00 75.00 90 SER A N 1
ATOM 708 C CA . SER A 1 90 ? 8.041 -12.389 -12.163 1.00 75.00 90 SER A CA 1
ATOM 709 C C . SER A 1 90 ? 9.125 -11.866 -11.210 1.00 75.00 90 SER A C 1
ATOM 711 O O . SER A 1 90 ? 9.653 -12.629 -10.396 1.00 75.00 90 SER A O 1
ATOM 713 N N . GLN A 1 91 ? 9.413 -10.559 -11.241 1.00 75.31 91 GLN A N 1
ATOM 714 C CA . GLN A 1 91 ? 10.328 -9.927 -10.286 1.00 75.31 91 GLN A CA 1
ATOM 715 C C . GLN A 1 91 ? 9.786 -9.989 -8.858 1.00 75.31 91 GLN A C 1
ATOM 717 O O . GLN A 1 91 ? 10.562 -10.261 -7.942 1.00 75.31 91 GLN A O 1
ATOM 722 N N . LEU A 1 92 ? 8.474 -9.802 -8.666 1.00 75.88 92 LEU A N 1
ATOM 723 C CA . LEU A 1 92 ? 7.843 -9.950 -7.355 1.00 75.88 92 LEU A CA 1
ATOM 724 C C . LEU A 1 92 ? 8.099 -11.348 -6.782 1.00 75.88 92 LEU A C 1
ATOM 726 O O . LEU A 1 92 ? 8.666 -11.447 -5.699 1.00 75.88 92 LEU A O 1
ATOM 730 N N . TYR A 1 93 ? 7.764 -12.416 -7.511 1.00 73.44 93 TYR A N 1
ATOM 731 C CA . TYR A 1 93 ? 7.971 -13.791 -7.033 1.00 73.44 93 TYR A CA 1
ATOM 732 C C . TYR A 1 93 ? 9.443 -14.169 -6.842 1.00 73.44 93 TYR A C 1
ATOM 734 O O . TYR A 1 93 ? 9.761 -14.992 -5.987 1.00 73.44 93 TYR A O 1
ATOM 742 N N . SER A 1 94 ? 10.351 -13.562 -7.607 1.00 71.69 94 SER A N 1
ATOM 743 C CA . SER A 1 94 ? 11.792 -13.813 -7.472 1.00 71.69 94 SER A CA 1
ATOM 744 C C . SER A 1 94 ? 12.394 -13.156 -6.225 1.00 71.69 94 SER A C 1
ATOM 746 O O . SER A 1 94 ? 13.381 -13.642 -5.676 1.00 71.69 94 SER A O 1
ATOM 748 N N . ASN A 1 95 ? 11.811 -12.042 -5.778 1.00 70.81 95 ASN A N 1
ATOM 749 C CA . ASN A 1 95 ? 12.346 -11.215 -4.698 1.00 70.81 95 ASN A CA 1
ATOM 750 C C . ASN A 1 95 ? 11.575 -11.406 -3.382 1.00 70.81 95 ASN A C 1
ATOM 752 O O . ASN A 1 95 ? 12.129 -11.313 -2.290 1.00 70.81 95 ASN A O 1
ATOM 756 N N . ILE A 1 96 ? 10.289 -11.715 -3.448 1.00 70.44 96 ILE A N 1
ATOM 757 C CA . ILE A 1 96 ? 9.381 -11.696 -2.308 1.00 70.44 96 ILE A CA 1
ATOM 758 C C . ILE A 1 96 ? 8.657 -13.038 -2.246 1.00 70.44 96 ILE A C 1
ATOM 760 O O . ILE A 1 96 ? 8.021 -13.462 -3.207 1.00 70.44 96 ILE A O 1
ATOM 764 N N . VAL A 1 97 ? 8.757 -13.710 -1.098 1.00 60.28 97 VAL A N 1
ATOM 765 C CA . VAL A 1 97 ? 8.231 -15.067 -0.913 1.00 60.28 97 VAL A CA 1
ATOM 766 C C . VAL A 1 97 ? 6.924 -14.987 -0.117 1.00 60.28 97 VAL A C 1
ATOM 768 O O . VAL A 1 97 ? 6.938 -14.467 1.002 1.00 60.28 97 VAL A O 1
ATOM 771 N N . PRO A 1 98 ? 5.798 -15.514 -0.627 1.00 55.09 98 PRO A N 1
ATOM 772 C CA . PRO A 1 98 ? 4.569 -15.661 0.157 1.00 55.09 98 PRO A CA 1
ATOM 773 C C . PRO A 1 98 ? 4.817 -16.433 1.471 1.00 55.09 98 PRO A C 1
ATOM 775 O O . PRO A 1 98 ? 5.753 -17.225 1.580 1.00 55.09 98 PRO A O 1
ATOM 778 N N . CYS A 1 99 ? 4.024 -16.199 2.519 1.00 47.56 99 CYS A N 1
ATOM 779 C CA . CYS A 1 99 ? 4.220 -16.901 3.793 1.00 47.56 99 CYS A CA 1
ATOM 780 C C . CYS A 1 99 ? 3.731 -18.360 3.720 1.00 47.56 99 CYS A C 1
ATOM 782 O O . CYS A 1 99 ? 2.543 -18.590 3.517 1.00 47.56 99 CYS A O 1
ATOM 784 N N . GLY A 1 100 ? 4.607 -19.329 4.016 1.00 47.69 100 GLY A N 1
ATOM 785 C CA . GLY A 1 100 ? 4.225 -20.735 4.225 1.00 47.69 100 GLY A CA 1
ATOM 786 C C . GLY A 1 100 ? 4.018 -21.538 2.935 1.00 47.69 100 GLY A C 1
ATOM 787 O O . GLY A 1 100 ? 4.251 -21.036 1.841 1.00 47.69 100 GLY A O 1
ATOM 788 N N . SER A 1 101 ? 3.628 -22.808 3.076 1.00 39.59 101 SER A N 1
ATOM 789 C CA . SER A 1 101 ? 3.454 -23.753 1.963 1.00 39.59 101 SER A CA 1
ATOM 790 C C . SER A 1 101 ? 2.126 -23.619 1.208 1.00 39.59 101 SER A C 1
ATOM 792 O O . SER A 1 101 ? 2.032 -24.172 0.121 1.00 39.59 101 SER A O 1
ATOM 794 N N . ASP A 1 102 ? 1.131 -22.881 1.726 1.00 40.66 102 ASP A N 1
ATOM 795 C CA . ASP A 1 102 ? -0.258 -22.978 1.228 1.00 40.66 102 ASP A CA 1
ATOM 796 C C . ASP A 1 102 ? -1.076 -21.665 1.231 1.00 40.66 102 ASP A C 1
ATOM 798 O O . ASP A 1 102 ? -2.297 -21.713 1.119 1.00 40.66 102 ASP A O 1
ATOM 802 N N . TYR A 1 103 ? -0.471 -20.476 1.369 1.00 46.41 103 TYR A N 1
ATOM 803 C CA . TYR A 1 103 ? -1.252 -19.230 1.498 1.00 46.41 103 TYR A CA 1
ATOM 804 C C . TYR A 1 103 ? -0.695 -18.059 0.671 1.00 46.41 103 TYR A C 1
ATOM 806 O O . TYR A 1 103 ? 0.025 -17.195 1.171 1.00 46.41 103 TYR A O 1
ATOM 814 N N . GLN A 1 104 ? -1.104 -17.975 -0.598 1.00 48.28 104 GLN A N 1
ATOM 815 C CA . GLN A 1 104 ? -1.391 -16.677 -1.222 1.00 48.28 104 GLN A CA 1
ATOM 816 C C . GLN A 1 104 ? -2.786 -16.263 -0.757 1.00 48.28 104 GLN A C 1
ATOM 818 O O . GLN A 1 104 ? -3.750 -16.954 -1.073 1.00 48.28 104 GLN A O 1
ATOM 823 N N . TRP A 1 105 ? -2.910 -15.212 0.059 1.00 54.09 105 TRP A N 1
ATOM 824 C CA . TRP A 1 105 ? -4.196 -14.937 0.712 1.00 54.09 105 TRP A CA 1
A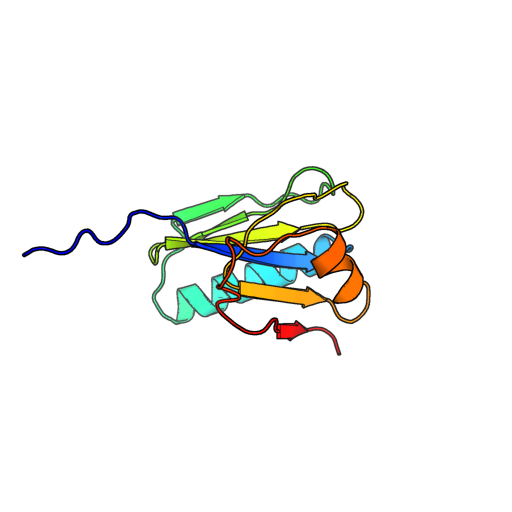TOM 825 C C . TRP A 1 105 ? -5.146 -14.064 -0.124 1.00 54.09 105 TRP A C 1
ATOM 827 O O . TRP A 1 105 ? -6.352 -14.243 -0.011 1.00 54.09 105 TRP A O 1
ATOM 837 N N . GLU A 1 106 ? -4.645 -13.185 -0.997 1.00 62.78 106 GLU A N 1
ATOM 838 C CA . GLU A 1 106 ? -5.449 -12.464 -1.998 1.00 62.78 106 GLU A CA 1
ATOM 839 C C . GLU A 1 106 ? -4.625 -12.263 -3.279 1.00 62.78 106 GLU A C 1
ATOM 841 O O . GLU A 1 106 ? -3.412 -12.039 -3.201 1.00 62.78 106 GLU A O 1
ATOM 846 N N . ASP A 1 107 ? -5.275 -12.341 -4.448 1.00 67.25 107 ASP A N 1
ATOM 847 C CA . ASP A 1 107 ? -4.629 -12.046 -5.730 1.00 67.25 107 ASP A CA 1
ATOM 848 C C . ASP A 1 107 ? -4.028 -10.636 -5.709 1.00 67.25 107 ASP A C 1
ATOM 850 O O . ASP A 1 107 ? -4.613 -9.682 -5.179 1.00 67.25 107 ASP A O 1
ATOM 854 N N . TYR A 1 108 ? -2.838 -10.499 -6.294 1.00 73.38 108 TYR A N 1
ATOM 855 C CA . TYR A 1 108 ? -2.227 -9.188 -6.458 1.00 73.38 108 TYR A CA 1
ATOM 856 C C . TYR A 1 108 ? -3.135 -8.297 -7.311 1.00 73.38 108 TYR A C 1
ATOM 858 O O . TYR A 1 108 ? -3.782 -8.746 -8.258 1.00 73.38 108 TYR A O 1
ATOM 866 N N . LYS A 1 109 ? -3.145 -7.001 -7.008 1.00 85.88 109 LYS A N 1
ATOM 867 C CA . LYS A 1 109 ? -3.802 -6.006 -7.857 1.00 85.88 109 LYS A CA 1
ATOM 868 C C . LYS A 1 109 ? -2.750 -5.251 -8.644 1.00 85.88 109 LYS A C 1
ATOM 870 O O . LYS A 1 109 ? -1.752 -4.807 -8.081 1.00 85.88 109 LYS A O 1
ATOM 875 N N . LEU A 1 110 ? -2.980 -5.111 -9.942 1.00 83.69 110 LEU A N 1
ATOM 876 C CA . LEU A 1 110 ? -2.192 -4.219 -10.779 1.00 83.69 110 LEU A CA 1
ATOM 877 C C . LEU A 1 110 ? -2.751 -2.802 -10.662 1.00 83.69 110 LEU A C 1
ATOM 879 O O . LEU A 1 110 ? -3.964 -2.612 -10.560 1.00 83.69 110 LEU A O 1
ATOM 883 N N . PHE A 1 111 ? -1.869 -1.816 -10.693 1.00 85.06 111 PHE A N 1
ATOM 884 C CA . PHE A 1 111 ? -2.238 -0.418 -10.868 1.00 85.06 111 PHE A CA 1
ATOM 885 C C . PHE A 1 111 ? -1.294 0.234 -11.882 1.00 85.06 111 PHE A C 1
ATOM 887 O O . PHE A 1 111 ? -0.231 -0.317 -12.165 1.00 85.06 111 PHE A O 1
ATOM 894 N N . ASN A 1 112 ? -1.708 1.381 -12.433 1.00 76.38 112 ASN A N 1
ATOM 895 C CA . ASN A 1 112 ? -1.061 2.029 -13.580 1.00 76.38 112 ASN A CA 1
ATOM 896 C C . ASN A 1 112 ? -0.934 1.083 -14.794 1.00 76.38 112 ASN A C 1
ATOM 898 O O . ASN A 1 112 ? 0.174 0.732 -15.188 1.00 76.38 112 ASN A O 1
ATOM 902 N N . LEU A 1 113 ? -2.083 0.640 -15.326 1.00 73.75 113 LEU A N 1
ATOM 903 C CA . LEU A 1 113 ? -2.191 -0.149 -16.565 1.00 73.75 113 LEU A CA 1
ATOM 904 C C . LEU A 1 113 ? -2.088 0.723 -17.822 1.00 73.75 113 LEU A C 1
ATOM 906 O O . LEU A 1 113 ? -2.518 1.899 -17.750 1.00 73.75 113 LEU A O 1
#

Radius of gyration: 14.17 Å; chains: 1; bounding box: 32×33×41 Å

Sequence (113 aa):
MQGACSNQIVKCIIYTSDMDVGINKLLEIEKDKNESGIETVFKGISKSCYIRSEIRFSDGEEWITVNPNAGARGYRWRKAWIDANNTTISQLYSNIVPCGSDYQWEDYKLFNL

pLDDT: mean 79.9, std 17.45, range [33.38, 98.06]